Protein AF-A0A961YAM9-F1 (afdb_monomer_lite)

Sequence (123 aa):
ELQGRLPIRVELRALTEEDFRRILTDTEASLIKQYVALMGTEEVTLDFTDDAIAEIAAIAVAVNSSVENIGARRLQTVMERVLDDISFEGPDKAGETLTIDAAYVRKHVGDLAENADLSRYIL

Radius of gyration: 17.15 Å; chains: 1; bounding box: 54×30×39 Å

Foldseek 3Di:
DVVVVCPDDDDDDADDLVNLLCQQPVDPCHPVNVVQVVLVVLQEGEAEDSQLSSLLSVLLVLLCVLENPPGSVSSVLLVCQLCVVVVVCSNVQHNYYDYRHSVSSCVRCVVQSVDNVSSNVRD

Secondary structure (DSSP, 8-state):
-GGGG------PPPPPHHHHHHHHHTSTT-HHHHHHHHHGGGTPEEEE-HHHHHHHHHHHHHHHHHT---GGGHHHHHHHHHHHHHHHHGGGGTT-EEEE-HHHHHHHHHHHHH-HHHHHHH-

Structure (mmCIF, N/CA/C/O backbone):
data_AF-A0A961YAM9-F1
#
_entry.id   AF-A0A961YAM9-F1
#
loop_
_atom_site.group_PDB
_atom_site.id
_atom_site.type_symbol
_atom_site.label_atom_id
_atom_site.label_alt_id
_atom_site.label_comp_id
_atom_site.label_asym_id
_atom_site.label_entity_id
_atom_site.label_seq_id
_atom_site.pdbx_PDB_ins_code
_atom_site.Cartn_x
_atom_site.Cartn_y
_atom_site.Cartn_z
_atom_site.occupancy
_atom_site.B_iso_or_equiv
_atom_site.auth_seq_id
_atom_site.auth_comp_id
_atom_site.auth_asym_id
_atom_site.auth_atom_id
_atom_site.pdbx_PDB_model_num
ATOM 1 N N . GLU A 1 1 ? 39.208 -1.464 -18.817 1.00 75.06 1 GLU A N 1
ATOM 2 C CA . GLU A 1 1 ? 39.457 -2.241 -17.577 1.00 75.06 1 GLU A CA 1
ATOM 3 C C . GLU A 1 1 ? 38.180 -2.644 -16.826 1.00 75.06 1 GLU A C 1
ATOM 5 O O . GLU A 1 1 ? 38.074 -3.805 -16.453 1.00 75.06 1 GLU A O 1
ATOM 10 N N . LEU A 1 2 ? 37.192 -1.755 -16.637 1.00 78.94 2 LEU A N 1
ATOM 11 C CA . LEU A 1 2 ? 35.970 -2.040 -15.855 1.00 78.94 2 LEU A CA 1
ATOM 12 C C . LEU A 1 2 ? 35.071 -3.156 -16.436 1.00 78.94 2 LEU A C 1
ATOM 14 O O . LEU A 1 2 ? 34.548 -3.978 -15.691 1.00 78.94 2 LEU A O 1
ATOM 18 N N . GLN A 1 3 ? 34.932 -3.225 -17.766 1.00 75.19 3 GLN A N 1
ATOM 19 C CA . GLN A 1 3 ? 34.054 -4.203 -18.433 1.00 75.19 3 GLN A CA 1
ATOM 20 C C . GLN A 1 3 ? 34.477 -5.665 -18.206 1.00 75.19 3 GLN A C 1
ATOM 22 O O . GLN A 1 3 ? 33.618 -6.536 -18.129 1.00 75.19 3 GLN A O 1
ATOM 27 N N . GLY A 1 4 ? 35.779 -5.939 -18.054 1.00 85.00 4 GLY A N 1
ATOM 28 C CA . GLY A 1 4 ? 36.290 -7.289 -17.778 1.00 85.00 4 GLY A CA 1
ATOM 29 C C . GLY A 1 4 ? 36.118 -7.734 -16.322 1.00 85.00 4 GLY A C 1
ATOM 30 O O . GLY A 1 4 ? 36.279 -8.912 -16.025 1.00 85.00 4 GLY A O 1
ATOM 31 N N . ARG A 1 5 ? 35.785 -6.805 -15.413 1.00 94.75 5 ARG A N 1
ATOM 32 C CA . ARG A 1 5 ? 35.568 -7.075 -13.980 1.00 94.75 5 ARG A CA 1
ATOM 33 C C . ARG A 1 5 ? 34.095 -7.312 -13.625 1.00 94.75 5 ARG A C 1
ATOM 35 O O . ARG A 1 5 ? 33.805 -7.628 -12.478 1.00 94.75 5 ARG A O 1
ATOM 42 N N . LEU A 1 6 ? 33.185 -7.192 -14.596 1.00 92.62 6 LEU A N 1
ATOM 43 C CA . LEU A 1 6 ? 31.745 -7.441 -14.446 1.00 92.62 6 LEU A CA 1
ATOM 44 C C . LEU A 1 6 ? 31.297 -8.573 -15.398 1.00 92.62 6 LEU A C 1
ATOM 46 O O . LEU A 1 6 ? 30.607 -8.313 -16.387 1.00 92.62 6 LEU A O 1
ATOM 50 N N . PRO A 1 7 ? 31.737 -9.827 -15.159 1.00 92.00 7 PRO A N 1
ATOM 51 C CA . PRO A 1 7 ? 31.502 -10.945 -16.076 1.00 92.00 7 PRO A CA 1
ATOM 52 C C . PRO A 1 7 ? 30.058 -11.463 -16.056 1.00 92.00 7 PRO A C 1
ATOM 54 O O . PRO A 1 7 ? 29.599 -12.023 -17.048 1.00 92.00 7 PRO A O 1
ATOM 57 N N . ILE A 1 8 ? 29.337 -11.277 -14.949 1.00 92.81 8 ILE A N 1
ATOM 58 C CA . ILE A 1 8 ? 27.933 -11.675 -14.821 1.00 92.81 8 ILE A CA 1
ATOM 59 C C . ILE A 1 8 ? 27.062 -10.477 -15.183 1.00 92.81 8 ILE A C 1
ATOM 61 O O . ILE A 1 8 ? 27.237 -9.386 -14.641 1.00 92.81 8 ILE A O 1
ATOM 65 N N . ARG A 1 9 ? 26.114 -10.696 -16.093 1.00 92.62 9 ARG A N 1
ATOM 66 C CA . ARG A 1 9 ? 25.117 -9.706 -16.501 1.00 92.62 9 ARG A CA 1
ATOM 67 C C . ARG A 1 9 ? 23.734 -10.283 -16.280 1.00 92.62 9 ARG A C 1
ATOM 69 O O . ARG A 1 9 ? 23.485 -11.438 -16.611 1.00 92.62 9 ARG A O 1
ATOM 76 N N . VAL A 1 10 ? 22.855 -9.463 -15.732 1.00 94.75 10 VAL A N 1
ATOM 77 C CA . VAL A 1 10 ? 21.441 -9.772 -15.573 1.00 94.75 10 VAL A CA 1
ATOM 78 C C . VAL A 1 10 ? 20.660 -8.502 -15.857 1.00 94.75 10 VAL A C 1
ATOM 80 O O . VAL A 1 10 ? 21.104 -7.405 -15.520 1.00 94.75 10 VAL A O 1
ATOM 83 N N . GLU A 1 11 ? 19.512 -8.663 -16.493 1.00 94.69 11 GLU A N 1
ATOM 84 C CA . GLU A 1 11 ? 18.565 -7.587 -16.738 1.00 94.69 11 GLU A CA 1
ATOM 85 C C . GLU A 1 11 ? 17.321 -7.856 -15.898 1.00 94.69 11 GLU A C 1
ATOM 87 O O . GLU A 1 11 ? 16.839 -8.988 -15.824 1.00 94.69 11 GLU A O 1
ATOM 92 N N . LEU A 1 12 ? 16.827 -6.821 -15.224 1.00 95.75 12 LEU A N 1
ATOM 93 C CA . LEU A 1 12 ? 15.604 -6.910 -14.442 1.00 95.75 12 LEU A CA 1
ATOM 94 C C . LEU A 1 12 ? 14.439 -6.460 -15.316 1.00 95.75 12 LEU A C 1
ATOM 96 O O . LEU A 1 12 ? 14.506 -5.419 -15.970 1.00 95.75 12 LEU A O 1
ATOM 100 N N . ARG A 1 13 ? 13.357 -7.240 -15.308 1.00 94.94 13 ARG A N 1
ATOM 101 C CA . ARG A 1 13 ? 12.106 -6.839 -15.954 1.00 94.94 13 ARG A CA 1
ATOM 102 C C . ARG A 1 13 ? 11.420 -5.732 -15.154 1.00 94.94 13 ARG A C 1
ATOM 104 O O . ARG A 1 13 ? 11.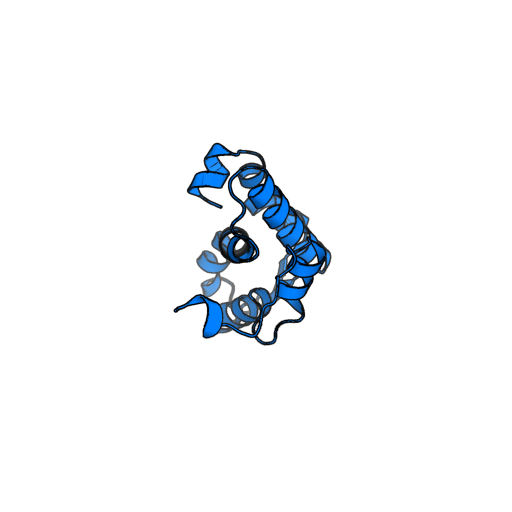555 -5.669 -13.932 1.00 94.94 13 ARG A O 1
ATOM 111 N N . ALA A 1 14 ? 10.632 -4.913 -15.844 1.00 93.94 14 ALA A N 1
ATOM 112 C CA . ALA A 1 14 ? 9.717 -3.993 -15.185 1.00 93.94 14 ALA A CA 1
ATOM 113 C C . ALA A 1 14 ? 8.680 -4.760 -14.345 1.00 93.94 14 ALA A C 1
ATOM 115 O O . ALA A 1 14 ? 8.319 -5.905 -14.649 1.00 93.94 14 ALA A O 1
ATOM 116 N N . LEU A 1 15 ? 8.224 -4.108 -13.280 1.00 96.56 15 LEU A N 1
ATOM 117 C CA . LEU A 1 15 ? 7.174 -4.615 -12.408 1.00 96.56 15 LEU A CA 1
ATOM 118 C C . LEU A 1 15 ? 5.803 -4.383 -13.051 1.00 96.56 15 LEU A C 1
ATOM 120 O O . LEU A 1 15 ? 5.551 -3.328 -13.629 1.00 96.56 15 LEU A O 1
ATOM 124 N N . THR A 1 16 ? 4.936 -5.377 -12.928 1.00 95.81 16 THR A N 1
ATOM 125 C CA . THR A 1 16 ? 3.525 -5.335 -13.323 1.00 95.81 16 THR A CA 1
ATOM 126 C C . THR A 1 16 ? 2.645 -4.999 -12.119 1.00 95.81 16 THR A C 1
ATOM 128 O O . THR A 1 16 ? 3.099 -5.072 -10.979 1.00 95.81 16 THR A O 1
ATOM 131 N N . GLU A 1 17 ? 1.374 -4.673 -12.344 1.00 95.62 17 GLU A N 1
ATOM 132 C CA . GLU A 1 17 ? 0.403 -4.449 -11.260 1.00 95.62 17 GLU A CA 1
ATOM 133 C C . GLU A 1 17 ? 0.270 -5.664 -10.326 1.00 95.62 17 GLU A C 1
ATOM 135 O O . GLU A 1 17 ? 0.240 -5.527 -9.104 1.00 95.62 17 GLU A O 1
ATOM 140 N N . GLU A 1 18 ? 0.299 -6.874 -10.886 1.00 96.56 18 GLU A N 1
ATOM 141 C CA . GLU A 1 18 ? 0.304 -8.110 -10.102 1.00 96.56 18 GLU A CA 1
ATOM 142 C C . GLU A 1 18 ? 1.551 -8.210 -9.211 1.00 96.56 18 GLU A C 1
ATOM 144 O O . GLU A 1 18 ? 1.456 -8.604 -8.049 1.00 96.56 18 GLU A O 1
ATOM 149 N N . ASP A 1 19 ? 2.719 -7.785 -9.705 1.00 97.56 19 ASP A N 1
ATOM 150 C CA . ASP A 1 19 ? 3.921 -7.736 -8.870 1.00 97.56 19 ASP A CA 1
ATOM 151 C C . ASP A 1 19 ? 3.762 -6.739 -7.712 1.00 97.56 19 ASP A C 1
ATOM 153 O O . ASP A 1 19 ? 4.238 -7.017 -6.614 1.00 97.56 19 ASP A O 1
ATOM 157 N N . PHE A 1 20 ? 3.069 -5.612 -7.910 1.00 97.88 20 PHE A N 1
ATOM 158 C CA . PHE A 1 20 ? 2.785 -4.650 -6.835 1.00 97.88 20 PHE A CA 1
ATOM 159 C C . PHE A 1 20 ? 1.874 -5.261 -5.764 1.00 97.88 20 PHE A C 1
ATOM 161 O O . PHE A 1 20 ? 2.186 -5.156 -4.576 1.00 97.88 20 PHE A O 1
ATOM 168 N N . ARG A 1 21 ? 0.806 -5.968 -6.163 1.00 97.44 21 ARG A N 1
ATOM 169 C CA . ARG A 1 21 ? -0.057 -6.706 -5.221 1.00 97.44 21 ARG A CA 1
ATOM 170 C C . ARG A 1 21 ? 0.744 -7.716 -4.402 1.00 97.44 21 ARG A C 1
ATOM 172 O O . ARG A 1 21 ? 0.603 -7.768 -3.181 1.00 97.44 21 ARG A O 1
ATOM 179 N N . ARG A 1 22 ? 1.632 -8.475 -5.050 1.00 97.00 22 ARG A N 1
ATOM 180 C CA . ARG A 1 22 ? 2.512 -9.445 -4.379 1.00 97.00 22 ARG A CA 1
ATOM 181 C C . ARG A 1 22 ? 3.516 -8.780 -3.443 1.00 97.00 22 ARG A C 1
ATOM 183 O O . ARG A 1 22 ? 3.754 -9.281 -2.350 1.00 97.00 22 ARG A O 1
ATOM 190 N N . ILE A 1 23 ? 4.073 -7.626 -3.812 1.00 97.06 23 ILE A N 1
ATOM 191 C CA . ILE A 1 23 ? 4.952 -6.847 -2.926 1.00 97.06 23 ILE A CA 1
ATOM 192 C C . ILE A 1 23 ? 4.222 -6.464 -1.627 1.00 97.06 23 ILE A C 1
ATOM 194 O O . ILE A 1 23 ? 4.815 -6.557 -0.550 1.00 97.06 23 ILE A O 1
ATOM 198 N N . LEU A 1 24 ? 2.937 -6.104 -1.708 1.00 96.62 24 LEU A N 1
ATOM 199 C CA . LEU A 1 24 ? 2.105 -5.754 -0.552 1.00 96.62 24 LEU A CA 1
ATOM 200 C C . LEU A 1 24 ? 1.707 -6.952 0.334 1.00 96.62 24 LEU A C 1
ATOM 202 O O . LEU A 1 24 ? 1.362 -6.740 1.496 1.00 96.62 24 LEU A O 1
ATOM 206 N N . THR A 1 25 ? 1.780 -8.192 -0.158 1.00 93.88 25 THR A N 1
ATOM 207 C CA . THR A 1 25 ? 1.177 -9.373 0.503 1.00 93.88 25 THR A CA 1
ATOM 208 C C . THR A 1 25 ? 2.168 -10.503 0.785 1.00 93.88 25 THR A C 1
ATOM 210 O O . THR A 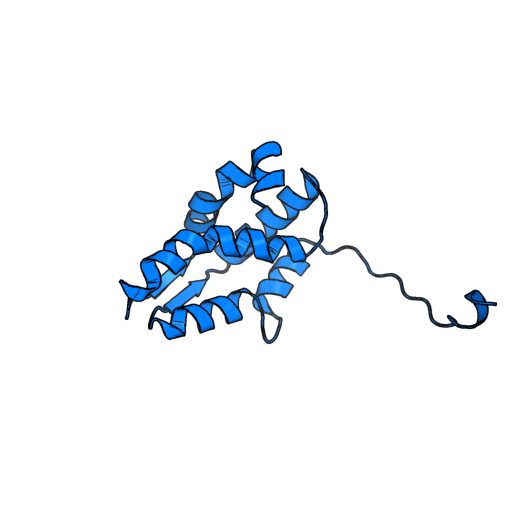1 25 ? 2.297 -10.948 1.929 1.00 93.88 25 THR A O 1
ATOM 213 N N . ASP A 1 26 ? 2.909 -10.935 -0.233 1.00 93.56 26 ASP A N 1
ATOM 214 C CA . ASP A 1 26 ? 3.790 -12.108 -0.189 1.00 93.56 26 ASP A CA 1
ATOM 215 C C . ASP A 1 26 ? 5.100 -11.842 0.563 1.00 93.56 26 ASP A C 1
ATOM 217 O O . ASP A 1 26 ? 5.776 -12.775 1.000 1.00 93.56 26 ASP A O 1
ATOM 221 N N . THR A 1 27 ? 5.501 -10.576 0.702 1.00 93.44 27 THR A N 1
ATOM 222 C CA . THR A 1 27 ? 6.771 -10.230 1.351 1.00 93.44 27 THR A CA 1
ATOM 223 C C . THR A 1 27 ? 6.677 -10.407 2.871 1.00 93.44 27 THR A C 1
ATOM 225 O O . THR A 1 27 ? 5.637 -10.159 3.488 1.00 93.44 27 THR A O 1
ATOM 228 N N . GLU A 1 28 ? 7.759 -10.887 3.495 1.00 90.31 28 GLU A N 1
ATOM 229 C CA . GLU A 1 28 ? 7.785 -11.230 4.928 1.00 90.31 28 GLU A CA 1
ATOM 230 C C . GLU A 1 28 ? 7.389 -10.034 5.806 1.00 90.31 28 GLU A C 1
ATOM 232 O O . GLU A 1 28 ? 6.501 -10.158 6.646 1.00 90.31 28 GLU A O 1
ATOM 237 N N . ALA A 1 29 ? 7.960 -8.864 5.514 1.00 91.88 29 ALA A N 1
ATOM 238 C CA . ALA A 1 29 ? 7.646 -7.585 6.141 1.00 91.88 29 ALA A CA 1
ATOM 239 C C . ALA A 1 29 ? 7.058 -6.608 5.109 1.00 91.88 29 ALA A C 1
ATOM 241 O O . ALA A 1 29 ? 7.639 -5.560 4.828 1.00 91.88 29 ALA A O 1
ATOM 242 N N . SER A 1 30 ? 5.930 -6.968 4.495 1.00 96.25 30 SER A N 1
ATOM 243 C CA . SER A 1 30 ? 5.240 -6.089 3.544 1.00 96.25 30 SER A CA 1
ATOM 244 C C . SER A 1 30 ? 4.764 -4.787 4.191 1.00 96.25 30 SER A C 1
ATOM 246 O O . SER A 1 30 ? 4.596 -4.725 5.407 1.00 96.25 30 SER A O 1
ATOM 248 N N . LEU A 1 31 ? 4.507 -3.749 3.385 1.00 95.25 31 LEU A N 1
ATOM 249 C CA . LEU A 1 31 ? 3.984 -2.474 3.899 1.00 95.25 31 LEU A CA 1
ATOM 250 C C . LEU A 1 31 ? 2.685 -2.672 4.687 1.00 95.25 31 LEU A C 1
ATOM 252 O O . LEU A 1 31 ? 2.548 -2.126 5.773 1.00 95.25 31 LEU A O 1
ATOM 256 N N . ILE A 1 32 ? 1.773 -3.516 4.195 1.00 96.00 32 ILE A N 1
ATOM 257 C CA . ILE A 1 32 ? 0.532 -3.846 4.908 1.00 96.00 32 ILE A CA 1
ATOM 258 C C . ILE A 1 32 ? 0.839 -4.446 6.278 1.00 96.00 32 ILE A C 1
ATOM 260 O O . ILE A 1 32 ? 0.329 -3.962 7.283 1.00 96.00 32 ILE A O 1
ATOM 264 N N . LYS A 1 33 ? 1.716 -5.456 6.346 1.00 96.56 33 LYS A N 1
ATOM 265 C CA . LYS A 1 33 ? 2.089 -6.086 7.622 1.00 96.56 33 LYS A CA 1
ATOM 266 C C . LYS A 1 33 ? 2.739 -5.091 8.581 1.00 96.56 33 LYS A C 1
ATOM 268 O O . LYS A 1 33 ? 2.469 -5.145 9.776 1.00 96.56 33 LYS A O 1
ATOM 273 N N . GLN A 1 34 ? 3.567 -4.183 8.064 1.00 96.31 34 GLN A N 1
ATOM 274 C CA . GLN A 1 34 ? 4.180 -3.119 8.856 1.00 96.31 34 GLN A CA 1
ATOM 275 C C . GLN A 1 34 ? 3.123 -2.174 9.441 1.00 96.31 34 GLN A C 1
ATOM 277 O O . GLN A 1 34 ? 3.166 -1.915 10.637 1.00 96.31 34 GLN A O 1
ATOM 282 N N . TYR A 1 35 ? 2.150 -1.715 8.647 1.00 96.00 35 TYR A N 1
ATOM 283 C CA . TYR A 1 35 ? 1.090 -0.823 9.133 1.00 96.00 35 TYR A CA 1
ATOM 284 C C . TYR A 1 35 ? 0.108 -1.506 10.082 1.00 96.00 35 TYR A C 1
ATOM 286 O O . TYR A 1 35 ? -0.282 -0.904 11.076 1.00 96.00 35 TYR A O 1
ATOM 294 N N . VAL A 1 36 ? -0.254 -2.766 9.828 1.00 96.06 36 VAL A N 1
ATOM 295 C CA . VAL A 1 36 ? -1.058 -3.567 10.765 1.00 96.06 36 VAL A CA 1
ATOM 296 C C . VAL A 1 36 ? -0.337 -3.678 12.112 1.00 96.06 36 VAL A C 1
ATOM 298 O O . VAL A 1 36 ? -0.947 -3.468 13.155 1.00 96.06 36 VAL A O 1
ATOM 301 N N . ALA A 1 37 ? 0.970 -3.962 12.103 1.00 96.38 37 ALA A N 1
ATOM 302 C CA . ALA A 1 37 ? 1.761 -4.047 13.328 1.00 96.38 37 ALA A CA 1
ATOM 303 C C . ALA A 1 37 ? 1.924 -2.688 14.026 1.00 96.38 37 ALA A C 1
ATOM 305 O O . ALA A 1 37 ? 1.867 -2.633 15.252 1.00 96.38 37 ALA A O 1
ATOM 306 N N . LEU A 1 38 ? 2.113 -1.608 13.260 1.00 95.75 38 LEU A N 1
ATOM 307 C CA . LEU A 1 38 ? 2.246 -0.253 13.788 1.00 95.75 38 LEU A CA 1
ATOM 308 C C . LEU A 1 38 ? 0.947 0.208 14.452 1.00 95.75 38 LEU A C 1
ATOM 310 O O . LEU A 1 38 ? 0.977 0.621 15.598 1.00 95.75 38 LEU A O 1
ATOM 314 N N . MET A 1 39 ? -0.202 0.065 13.791 1.00 96.06 39 MET A N 1
ATOM 315 C CA . MET A 1 39 ? -1.492 0.412 14.402 1.00 96.06 39 MET A CA 1
ATOM 316 C C . MET A 1 39 ? -1.835 -0.483 15.596 1.00 96.06 39 MET A C 1
ATOM 318 O O . MET A 1 39 ? -2.466 -0.031 16.550 1.00 96.06 39 MET A O 1
ATOM 322 N N . GLY A 1 40 ? -1.348 -1.725 15.592 1.00 96.19 40 GLY A N 1
ATOM 323 C CA . GLY A 1 40 ? -1.461 -2.621 16.735 1.00 96.19 40 GLY A CA 1
ATOM 324 C C . GLY A 1 40 ? -0.796 -2.091 18.011 1.00 96.19 40 GLY A C 1
ATOM 325 O O . GLY A 1 40 ? -1.191 -2.515 19.095 1.00 96.19 40 GLY A O 1
ATOM 326 N N . THR A 1 41 ? 0.163 -1.156 17.930 1.00 95.56 41 THR A N 1
ATOM 327 C CA . THR A 1 41 ? 0.734 -0.519 19.134 1.00 95.56 41 THR A CA 1
ATOM 328 C C . THR A 1 41 ? -0.249 0.418 19.829 1.00 95.56 41 THR A C 1
ATOM 330 O O . THR A 1 41 ? -0.123 0.618 21.032 1.00 95.56 41 THR A O 1
ATOM 333 N N . GLU A 1 42 ? -1.235 0.931 19.093 1.00 95.12 42 GLU A N 1
ATOM 334 C CA . GLU A 1 42 ? -2.344 1.755 19.592 1.00 95.12 42 GLU A CA 1
ATOM 335 C C . GLU A 1 42 ? -3.601 0.911 19.889 1.00 95.12 42 GLU A C 1
ATOM 337 O O . GLU A 1 42 ? -4.698 1.437 20.034 1.00 95.12 42 GLU A O 1
ATOM 342 N N . GLU A 1 43 ? -3.467 -0.421 19.936 1.00 95.69 43 GLU A N 1
ATOM 343 C CA . GLU A 1 43 ? -4.578 -1.372 20.098 1.00 95.69 43 GLU A CA 1
ATOM 344 C C . GLU A 1 43 ? -5.642 -1.288 18.981 1.00 95.69 43 GLU A C 1
ATOM 346 O O . GLU A 1 43 ? -6.779 -1.724 19.168 1.00 95.69 43 GLU A O 1
ATOM 351 N N . VAL A 1 44 ? -5.279 -0.777 17.797 1.00 96.88 44 VAL A N 1
ATOM 352 C CA . VAL A 1 44 ? -6.150 -0.714 16.611 1.00 96.88 44 VAL A CA 1
ATOM 353 C C . VAL A 1 44 ? -5.826 -1.864 15.659 1.00 96.88 44 VAL A C 1
ATOM 355 O O . VAL A 1 44 ? -4.680 -2.059 15.256 1.00 96.88 44 VAL A O 1
ATOM 358 N N . THR A 1 45 ? -6.846 -2.616 15.241 1.00 96.94 45 THR A N 1
ATOM 359 C CA . THR A 1 45 ? -6.687 -3.676 14.232 1.00 96.94 45 THR A CA 1
ATOM 360 C C . THR A 1 45 ? -7.026 -3.138 12.846 1.00 96.94 45 THR A C 1
ATOM 362 O O . THR A 1 45 ? -8.149 -2.703 12.615 1.00 96.94 45 THR A O 1
ATOM 365 N N . LEU A 1 46 ? -6.084 -3.196 11.902 1.00 97.12 46 LEU A N 1
ATOM 366 C CA . LEU A 1 46 ? -6.367 -2.935 10.487 1.00 97.12 46 LEU A CA 1
ATOM 367 C C . LEU A 1 46 ? -6.668 -4.242 9.753 1.00 97.12 46 LEU A C 1
ATOM 369 O O . LEU A 1 46 ? -5.885 -5.189 9.835 1.00 97.12 46 LEU A O 1
ATOM 373 N N . ASP A 1 47 ? -7.757 -4.264 8.991 1.00 97.25 47 ASP A N 1
ATOM 374 C CA . ASP A 1 47 ? -8.148 -5.390 8.144 1.00 97.25 47 ASP A CA 1
ATOM 375 C C . ASP A 1 47 ? -8.197 -4.952 6.676 1.00 97.25 47 ASP A C 1
ATOM 377 O O . ASP A 1 47 ? -9.080 -4.201 6.270 1.00 97.25 47 ASP A O 1
ATOM 381 N N . PHE A 1 48 ? -7.218 -5.381 5.879 1.00 97.88 48 PHE A N 1
ATOM 382 C CA . PHE A 1 48 ? -7.154 -5.052 4.456 1.00 97.88 48 PHE A CA 1
ATOM 383 C C . PHE A 1 48 ? -7.844 -6.130 3.635 1.00 97.88 48 PHE A C 1
ATOM 385 O O . PHE A 1 48 ? -7.407 -7.279 3.593 1.00 97.88 48 PHE A O 1
ATOM 392 N N . THR A 1 49 ? -8.877 -5.720 2.916 1.00 98.25 49 THR A N 1
ATOM 393 C CA . THR A 1 49 ? -9.565 -6.571 1.946 1.00 98.25 49 THR A CA 1
ATOM 394 C C . THR A 1 49 ? -8.737 -6.752 0.668 1.00 98.25 49 THR A C 1
ATOM 396 O O . THR A 1 49 ? -7.932 -5.895 0.293 1.00 98.25 49 THR A O 1
ATOM 399 N N . ASP A 1 50 ? -8.952 -7.857 -0.049 1.00 97.69 50 ASP A N 1
ATOM 400 C CA . ASP A 1 50 ? -8.232 -8.138 -1.298 1.00 97.69 50 ASP A CA 1
ATOM 401 C C . ASP A 1 50 ? -8.447 -7.055 -2.372 1.00 97.69 50 ASP A C 1
ATOM 403 O O . ASP A 1 50 ? -7.532 -6.762 -3.152 1.00 97.69 50 ASP A O 1
ATOM 407 N N . ASP A 1 51 ? -9.636 -6.448 -2.415 1.00 98.00 51 ASP A N 1
ATOM 408 C CA . ASP A 1 51 ? -9.963 -5.359 -3.334 1.00 98.00 51 ASP A CA 1
ATOM 409 C C . ASP A 1 51 ? -9.281 -4.046 -2.942 1.00 98.00 51 ASP A C 1
ATOM 411 O O . ASP A 1 51 ? -8.830 -3.332 -3.836 1.00 98.00 51 ASP A O 1
ATOM 415 N N . ALA A 1 52 ? -9.093 -3.753 -1.650 1.00 97.94 52 ALA A N 1
ATOM 416 C CA . ALA A 1 52 ? -8.262 -2.619 -1.240 1.00 97.94 52 ALA A CA 1
ATOM 417 C C . ALA A 1 52 ? -6.814 -2.772 -1.716 1.00 97.94 52 ALA A C 1
ATOM 419 O O . ALA A 1 52 ? -6.225 -1.826 -2.238 1.00 97.94 52 ALA A O 1
ATOM 420 N N . ILE A 1 53 ? -6.239 -3.970 -1.579 1.00 97.81 53 ILE A N 1
ATOM 421 C CA . ILE A 1 53 ? -4.862 -4.255 -2.012 1.00 97.81 53 ILE A CA 1
ATOM 422 C C . ILE A 1 53 ? -4.727 -4.100 -3.529 1.00 97.81 53 ILE A C 1
ATOM 424 O O . ILE A 1 53 ? -3.735 -3.547 -4.012 1.00 97.81 53 ILE A O 1
ATOM 428 N N . ALA A 1 54 ? -5.721 -4.577 -4.283 1.00 97.69 54 ALA A N 1
ATOM 429 C CA . ALA A 1 54 ? -5.775 -4.379 -5.726 1.00 97.69 54 ALA A CA 1
ATOM 430 C C . ALA A 1 54 ? -5.873 -2.888 -6.089 1.00 97.69 54 ALA A C 1
ATOM 432 O O . ALA A 1 54 ? -5.109 -2.423 -6.930 1.00 97.69 54 ALA A O 1
ATOM 433 N N . GLU A 1 55 ? -6.733 -2.127 -5.410 1.00 97.50 55 GLU A N 1
ATOM 434 C CA . GLU A 1 55 ? -6.911 -0.694 -5.655 1.00 97.50 55 GLU A CA 1
ATOM 435 C C . GLU A 1 55 ? -5.626 0.104 -5.366 1.00 97.50 55 GLU A C 1
ATOM 437 O O . GLU A 1 55 ? -5.210 0.927 -6.179 1.00 97.50 55 GLU A O 1
ATOM 442 N N . ILE A 1 56 ? -4.935 -0.182 -4.255 1.00 97.25 56 ILE A N 1
ATOM 443 C CA . ILE A 1 56 ? -3.648 0.449 -3.909 1.00 97.25 56 ILE A CA 1
ATOM 444 C C . ILE A 1 56 ? -2.605 0.186 -5.005 1.00 97.25 56 ILE A C 1
ATOM 446 O O . ILE A 1 56 ? -1.892 1.102 -5.428 1.00 97.25 56 ILE A O 1
ATOM 450 N N . ALA A 1 57 ? -2.509 -1.060 -5.479 1.00 97.31 57 ALA A N 1
ATOM 451 C CA . ALA A 1 57 ? -1.586 -1.428 -6.547 1.00 97.31 57 ALA A CA 1
ATOM 452 C C . ALA A 1 57 ? -1.927 -0.717 -7.868 1.00 97.31 57 ALA A C 1
ATOM 454 O O . ALA A 1 57 ? -1.029 -0.165 -8.509 1.00 97.31 57 ALA A O 1
ATOM 455 N N . ALA A 1 58 ? -3.208 -0.678 -8.240 1.00 96.31 58 ALA A N 1
ATOM 456 C CA . ALA A 1 58 ? -3.688 -0.013 -9.447 1.00 96.31 58 ALA A CA 1
ATOM 457 C C . ALA A 1 58 ? -3.390 1.495 -9.427 1.00 96.31 58 ALA A C 1
ATOM 459 O O . ALA A 1 58 ? -2.828 2.024 -10.389 1.00 96.31 58 ALA A O 1
ATOM 460 N N . ILE A 1 59 ? -3.666 2.178 -8.310 1.00 95.19 59 ILE A N 1
ATOM 461 C CA . ILE A 1 59 ? -3.354 3.605 -8.135 1.00 95.19 59 ILE A CA 1
ATOM 462 C C . ILE A 1 59 ? -1.847 3.849 -8.270 1.00 95.19 59 ILE A C 1
ATOM 464 O O . ILE A 1 59 ? -1.427 4.748 -9.000 1.00 95.19 59 ILE A O 1
ATOM 468 N N . ALA A 1 60 ? -1.009 3.030 -7.630 1.00 95.75 60 ALA A N 1
ATOM 469 C CA . ALA A 1 60 ? 0.440 3.187 -7.719 1.00 95.75 60 ALA A CA 1
ATOM 470 C C . ALA A 1 60 ? 0.966 3.017 -9.160 1.00 95.75 60 ALA A C 1
ATOM 472 O O . ALA A 1 60 ? 1.857 3.752 -9.595 1.00 95.75 60 ALA A O 1
ATOM 473 N N . VAL A 1 61 ? 0.406 2.079 -9.930 1.00 95.38 61 VAL A N 1
ATOM 474 C CA . VAL A 1 61 ? 0.740 1.900 -11.353 1.00 95.38 61 VAL A CA 1
ATOM 475 C C . VAL A 1 61 ? 0.249 3.080 -12.197 1.00 95.38 61 VAL A C 1
ATOM 477 O O . VAL A 1 61 ? 0.991 3.561 -13.061 1.00 95.38 61 VAL A O 1
ATOM 480 N N . ALA A 1 62 ? -0.958 3.580 -11.930 1.00 93.38 62 ALA A N 1
ATOM 481 C CA . ALA A 1 62 ? -1.531 4.725 -12.630 1.00 93.38 62 ALA A CA 1
ATOM 482 C C . ALA A 1 62 ? -0.677 5.988 -12.432 1.00 93.38 62 ALA A C 1
ATOM 484 O O . ALA A 1 62 ? -0.275 6.608 -13.416 1.00 93.38 62 ALA A O 1
ATOM 485 N N . VAL A 1 63 ? -0.297 6.307 -11.190 1.00 92.88 63 VAL A N 1
ATOM 486 C CA . VAL A 1 63 ? 0.551 7.471 -10.870 1.00 92.88 63 VAL A CA 1
ATOM 487 C C . VAL A 1 63 ? 1.952 7.337 -11.474 1.00 92.88 63 VAL A C 1
ATOM 489 O O . VAL A 1 63 ? 2.497 8.296 -12.022 1.00 92.88 63 VAL A O 1
ATOM 492 N N . ASN A 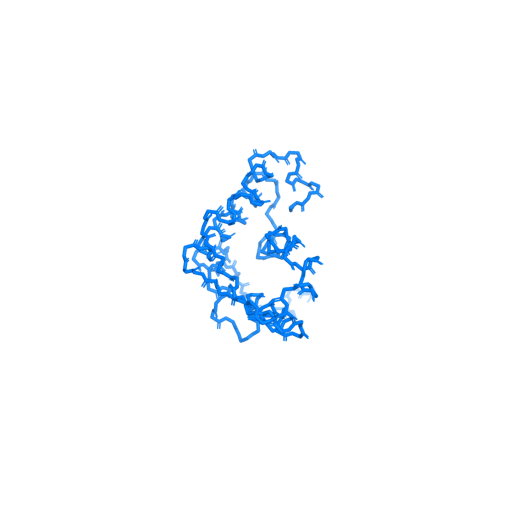1 64 ? 2.539 6.136 -11.448 1.00 93.94 64 ASN A N 1
ATOM 493 C CA . ASN A 1 64 ? 3.814 5.880 -12.126 1.00 93.94 64 ASN A CA 1
ATOM 494 C C . ASN A 1 64 ? 3.734 6.108 -13.645 1.00 93.94 64 ASN A C 1
ATOM 496 O O . ASN A 1 64 ? 4.747 6.431 -14.264 1.00 93.94 64 ASN A O 1
ATOM 500 N N . SER A 1 65 ? 2.552 5.930 -14.239 1.00 91.12 65 SER A N 1
ATOM 501 C CA . SER A 1 65 ? 2.319 6.126 -15.672 1.00 91.12 65 SER A CA 1
ATOM 502 C C . SER A 1 65 ? 2.012 7.582 -16.036 1.00 91.12 65 SER A C 1
ATOM 504 O O . SER A 1 65 ? 2.333 8.001 -17.147 1.00 91.12 65 SER A O 1
ATOM 506 N N . SER A 1 66 ? 1.398 8.352 -15.132 1.00 88.31 66 SER A N 1
ATOM 507 C CA . SER A 1 66 ? 0.986 9.741 -15.379 1.00 88.31 66 SER A CA 1
ATOM 508 C C . SER A 1 66 ? 2.024 10.789 -14.966 1.00 88.31 66 SER A C 1
ATOM 510 O O . SER A 1 66 ? 2.041 11.872 -15.551 1.00 88.31 66 SER A O 1
ATOM 512 N N . VAL A 1 6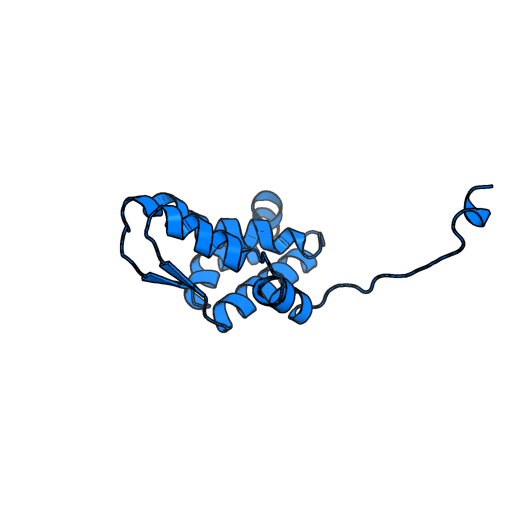7 ? 2.894 10.486 -13.995 1.00 88.75 67 VAL A N 1
ATOM 513 C CA . VAL A 1 67 ? 3.879 11.438 -13.451 1.00 88.75 67 VAL A CA 1
ATOM 514 C C . VAL A 1 67 ? 5.313 10.992 -13.740 1.00 88.75 67 VAL A C 1
ATOM 516 O O . VAL A 1 67 ? 5.931 11.423 -14.711 1.00 88.75 67 VAL A O 1
ATOM 519 N N . GLU A 1 68 ? 5.863 10.136 -12.881 1.00 90.38 68 GLU A N 1
ATOM 520 C CA . GLU A 1 68 ? 7.220 9.607 -12.975 1.00 90.38 68 GLU A CA 1
ATOM 521 C C . GLU A 1 68 ? 7.213 8.178 -12.443 1.00 90.38 68 GLU A C 1
ATOM 523 O O . GLU A 1 68 ? 6.691 7.906 -11.358 1.00 90.38 68 GLU A O 1
ATOM 528 N N . ASN A 1 69 ? 7.806 7.252 -13.193 1.00 93.00 69 ASN A N 1
ATOM 529 C CA . ASN A 1 69 ? 7.872 5.864 -12.770 1.00 93.00 69 ASN A CA 1
ATOM 530 C C . ASN A 1 69 ? 9.032 5.655 -11.789 1.00 93.00 69 ASN A C 1
ATOM 532 O O . ASN A 1 69 ? 10.183 5.489 -12.195 1.00 93.00 69 ASN A O 1
ATOM 536 N N . ILE A 1 70 ? 8.706 5.602 -10.498 1.00 95.56 70 ILE A N 1
ATOM 537 C CA . ILE A 1 70 ? 9.657 5.295 -9.416 1.00 95.56 70 ILE A CA 1
ATOM 538 C C . ILE A 1 70 ? 9.573 3.825 -8.962 1.00 95.56 70 ILE A C 1
ATOM 540 O O . ILE A 1 70 ? 10.139 3.438 -7.933 1.00 95.56 70 ILE A O 1
ATOM 544 N N . GLY A 1 71 ? 8.856 2.992 -9.723 1.00 96.12 71 GLY A N 1
ATOM 545 C CA . GLY A 1 71 ? 8.622 1.584 -9.431 1.00 96.12 71 GLY A CA 1
ATOM 546 C C . GLY A 1 71 ? 7.825 1.369 -8.144 1.00 96.12 71 GLY A C 1
ATOM 547 O O . GLY A 1 71 ? 6.941 2.152 -7.794 1.00 96.12 71 GLY A O 1
ATOM 548 N N . ALA A 1 72 ? 8.154 0.295 -7.421 1.00 96.62 72 ALA A N 1
ATOM 549 C CA . ALA A 1 72 ? 7.461 -0.113 -6.196 1.00 96.62 72 ALA A CA 1
ATOM 550 C C . ALA A 1 72 ? 7.531 0.915 -5.053 1.00 96.62 72 ALA A C 1
ATOM 552 O O . ALA A 1 72 ? 6.731 0.833 -4.126 1.00 96.62 72 ALA A O 1
ATOM 553 N N . ARG A 1 73 ? 8.443 1.899 -5.108 1.00 96.50 73 ARG A N 1
ATOM 554 C CA . ARG A 1 73 ? 8.525 2.968 -4.096 1.00 96.50 73 ARG A CA 1
ATOM 555 C C . ARG A 1 73 ? 7.231 3.773 -3.996 1.00 96.50 73 ARG A C 1
ATOM 557 O O . ARG A 1 73 ? 6.898 4.223 -2.910 1.00 96.50 73 ARG A O 1
ATOM 564 N N . ARG A 1 74 ? 6.469 3.867 -5.092 1.00 96.38 74 ARG A N 1
ATOM 565 C CA . ARG A 1 74 ? 5.156 4.527 -5.130 1.00 96.38 74 ARG A CA 1
ATOM 566 C C . ARG A 1 74 ? 4.151 3.937 -4.137 1.00 96.38 74 ARG A C 1
ATOM 568 O O . ARG A 1 74 ? 3.269 4.641 -3.670 1.00 96.38 74 ARG A O 1
ATOM 575 N N . LEU A 1 75 ? 4.293 2.659 -3.778 1.00 97.06 75 LEU A N 1
ATOM 576 C CA . LEU A 1 75 ? 3.426 2.032 -2.780 1.00 97.06 75 LEU A CA 1
ATOM 577 C C . LEU A 1 75 ? 3.543 2.699 -1.403 1.00 97.06 75 LEU A C 1
ATOM 579 O O . LEU A 1 75 ? 2.575 2.674 -0.658 1.00 97.06 75 LEU A O 1
ATOM 583 N N . GLN A 1 76 ? 4.693 3.292 -1.061 1.00 95.81 76 GLN A N 1
ATOM 584 C CA . GLN A 1 76 ? 4.890 3.937 0.242 1.00 95.81 76 GLN A CA 1
ATOM 585 C C . GLN A 1 76 ? 4.018 5.183 0.381 1.00 95.81 76 GLN A C 1
ATOM 587 O O . GLN A 1 76 ? 3.197 5.244 1.287 1.00 95.81 76 GLN A O 1
ATOM 592 N N . THR A 1 77 ? 4.132 6.121 -0.557 1.00 95.00 77 THR A N 1
ATOM 593 C CA . THR A 1 77 ? 3.380 7.385 -0.537 1.00 95.00 77 THR A CA 1
ATOM 594 C C . THR A 1 77 ? 1.876 7.163 -0.683 1.00 95.00 77 THR A C 1
ATOM 596 O O . THR A 1 77 ? 1.084 7.814 -0.006 1.00 95.00 77 THR A O 1
ATOM 599 N N . VAL A 1 78 ? 1.461 6.190 -1.505 1.00 95.81 78 VAL A N 1
ATOM 600 C CA . VAL A 1 78 ? 0.046 5.802 -1.605 1.00 95.81 78 VAL A CA 1
ATOM 601 C C . VAL A 1 78 ? -0.462 5.242 -0.273 1.00 95.81 78 VAL A C 1
ATOM 603 O O . VAL A 1 78 ? -1.507 5.680 0.197 1.00 95.81 78 VAL A O 1
ATOM 606 N N . MET A 1 79 ? 0.265 4.315 0.361 1.00 95.50 79 MET A N 1
ATOM 607 C CA . MET A 1 79 ? -0.134 3.741 1.656 1.00 95.50 79 MET A CA 1
ATOM 608 C C . MET A 1 79 ? -0.180 4.788 2.772 1.00 95.50 79 MET A C 1
ATOM 610 O O . MET A 1 79 ? -1.152 4.813 3.524 1.00 95.50 79 MET A O 1
ATOM 614 N N . GLU A 1 80 ? 0.831 5.659 2.859 1.00 94.38 80 GLU A N 1
ATOM 615 C CA . GLU A 1 80 ? 0.856 6.779 3.808 1.00 94.38 80 GLU A CA 1
ATOM 616 C C . GLU A 1 80 ? -0.395 7.636 3.650 1.00 94.38 80 GLU A C 1
ATOM 618 O O . GLU A 1 80 ? -1.076 7.917 4.631 1.00 94.38 80 GLU A O 1
ATOM 623 N N . ARG A 1 81 ? -0.763 7.974 2.409 1.00 94.25 81 ARG A N 1
ATOM 624 C CA . ARG A 1 81 ? -1.943 8.798 2.162 1.00 94.25 81 ARG A CA 1
ATOM 625 C C . ARG A 1 81 ? -3.263 8.090 2.476 1.00 94.25 81 ARG A C 1
ATOM 627 O O . ARG A 1 81 ? -4.184 8.745 2.952 1.00 94.25 81 ARG A O 1
ATOM 634 N N . VAL A 1 82 ? -3.373 6.783 2.220 1.00 95.38 82 VAL A N 1
ATOM 635 C CA . VAL A 1 82 ? -4.564 5.992 2.596 1.00 95.38 82 VAL A CA 1
ATOM 636 C C . VAL A 1 82 ? -4.762 5.994 4.114 1.00 95.38 82 VAL A C 1
ATOM 638 O O . VAL A 1 82 ? -5.895 6.076 4.586 1.00 95.38 82 VAL A O 1
ATOM 641 N N . LEU A 1 83 ? -3.676 5.880 4.878 1.00 94.81 83 LEU A N 1
ATOM 642 C CA . LEU A 1 83 ? -3.729 5.667 6.324 1.00 94.81 83 LEU A CA 1
ATOM 643 C C . LEU A 1 83 ? -3.550 6.935 7.163 1.00 94.81 83 LEU A C 1
ATOM 645 O O . LEU A 1 83 ? -3.652 6.836 8.380 1.00 94.81 83 LEU A O 1
ATOM 649 N N . ASP A 1 84 ? -3.314 8.089 6.543 1.00 93.38 84 ASP A N 1
ATOM 650 C CA . ASP A 1 84 ? -3.041 9.376 7.199 1.00 93.38 84 ASP A CA 1
ATOM 651 C C . ASP A 1 84 ? -4.048 9.687 8.325 1.00 93.38 84 ASP A C 1
ATOM 653 O O . ASP A 1 84 ? -3.675 9.801 9.494 1.00 93.38 84 ASP A O 1
ATOM 657 N N . ASP A 1 85 ? -5.343 9.683 7.996 1.00 90.19 85 ASP A N 1
ATOM 658 C CA . ASP A 1 85 ? -6.418 9.987 8.948 1.00 90.19 85 ASP A CA 1
ATOM 659 C C . ASP A 1 85 ? -6.489 8.950 10.087 1.00 90.19 85 ASP A C 1
ATOM 661 O O . ASP A 1 85 ? -6.575 9.306 11.262 1.00 90.19 85 ASP A O 1
ATOM 665 N N . ILE A 1 86 ? -6.386 7.654 9.765 1.00 91.00 86 ILE A N 1
ATOM 666 C CA . ILE A 1 86 ? -6.423 6.572 10.766 1.00 91.00 86 ILE A CA 1
ATOM 667 C C . ILE A 1 86 ? -5.204 6.625 11.684 1.00 91.00 86 ILE A C 1
ATOM 669 O O . ILE A 1 86 ? -5.328 6.380 12.881 1.00 91.00 86 ILE A O 1
ATOM 673 N N . SER A 1 87 ? -4.029 6.937 11.143 1.00 90.25 87 SER A N 1
ATOM 674 C CA . SER A 1 87 ? -2.806 7.053 11.930 1.00 90.25 87 SER A CA 1
ATOM 675 C C . SER A 1 87 ? -2.872 8.238 12.889 1.00 90.25 87 SER A C 1
ATOM 677 O O . SER A 1 87 ? -2.274 8.171 13.961 1.00 90.25 87 SER A O 1
ATOM 679 N N . PHE A 1 88 ? -3.580 9.309 12.521 1.00 91.81 88 PHE A N 1
ATOM 680 C CA . PHE A 1 88 ? -3.811 10.455 13.394 1.00 91.81 88 PHE A CA 1
ATOM 681 C C . PHE A 1 88 ? -4.839 10.148 14.492 1.00 91.81 88 PHE A C 1
ATOM 683 O O . PHE A 1 88 ? -4.616 10.481 15.653 1.00 91.81 88 PHE A O 1
ATOM 690 N N . GLU A 1 89 ? -5.944 9.486 14.140 1.00 90.94 89 GLU A N 1
ATOM 691 C CA . GLU A 1 89 ? -7.023 9.123 15.072 1.00 90.94 89 GLU A CA 1
ATOM 692 C C . GLU A 1 89 ? -6.723 7.865 15.907 1.00 90.94 89 GLU A C 1
ATOM 694 O O . GLU A 1 89 ? -7.474 7.544 16.826 1.00 90.94 89 GLU A O 1
ATOM 699 N N . GLY A 1 90 ? -5.644 7.141 15.597 1.00 89.81 90 GLY A N 1
ATOM 700 C CA . GLY A 1 90 ? -5.292 5.845 16.185 1.00 89.81 90 GLY A CA 1
ATOM 701 C C . GLY A 1 90 ? -5.420 5.770 17.711 1.00 89.81 90 GLY A C 1
ATOM 702 O O . GLY A 1 90 ? -6.131 4.884 18.190 1.00 89.81 90 GLY A O 1
ATOM 703 N N . PRO A 1 91 ? -4.830 6.708 18.478 1.00 89.94 91 PRO A N 1
ATOM 704 C CA . PRO A 1 91 ? -4.904 6.694 19.941 1.00 89.94 91 PRO A CA 1
ATOM 705 C C . PRO A 1 91 ? -6.330 6.765 20.510 1.00 89.94 91 PRO A C 1
ATOM 707 O O . PRO A 1 91 ? -6.583 6.268 21.606 1.00 89.94 91 PRO A O 1
ATOM 710 N N . ASP A 1 92 ? -7.273 7.361 19.774 1.00 93.25 92 ASP A N 1
ATOM 711 C CA . ASP A 1 92 ? -8.674 7.505 20.192 1.00 93.25 92 ASP A CA 1
ATOM 712 C C . ASP A 1 92 ? -9.544 6.297 19.788 1.00 93.25 92 ASP A C 1
ATOM 714 O O . ASP A 1 92 ? -10.721 6.235 20.147 1.00 93.25 92 ASP A O 1
ATOM 718 N N . LYS A 1 93 ? -8.978 5.328 19.052 1.00 92.00 93 LYS A N 1
ATOM 719 C CA . LYS A 1 93 ? -9.676 4.167 18.468 1.00 92.00 93 LYS A CA 1
ATOM 720 C C . LYS A 1 93 ? -9.254 2.823 19.067 1.00 92.00 93 LYS A C 1
ATOM 722 O O . LYS A 1 93 ? -9.517 1.772 18.479 1.00 92.00 93 LYS A O 1
ATOM 727 N N . ALA A 1 94 ? -8.600 2.835 20.226 1.00 93.31 94 ALA A N 1
ATOM 728 C CA . ALA A 1 94 ? -8.133 1.627 20.901 1.00 93.31 94 ALA A CA 1
ATOM 729 C C . ALA A 1 94 ? -9.253 0.575 21.048 1.00 93.31 94 ALA A C 1
ATOM 731 O O . ALA A 1 94 ? -10.347 0.854 21.546 1.00 93.31 94 ALA A O 1
ATOM 732 N N . GLY A 1 95 ? -8.977 -0.653 20.606 1.00 93.38 95 GLY A N 1
ATOM 733 C CA . GLY A 1 95 ? -9.920 -1.772 20.600 1.00 93.38 95 GLY A CA 1
ATOM 734 C C . GLY A 1 95 ? -10.822 -1.862 19.362 1.00 93.38 95 GLY A C 1
ATOM 735 O O . GLY A 1 95 ? -11.586 -2.825 19.250 1.00 93.38 95 GLY A O 1
ATOM 736 N N . GLU A 1 96 ? -10.750 -0.914 18.423 1.00 95.75 96 GLU A N 1
ATOM 737 C CA . GLU A 1 96 ? -11.503 -0.970 17.166 1.00 95.75 96 GLU A CA 1
ATOM 738 C C . GLU A 1 96 ? -10.813 -1.840 16.101 1.00 95.75 96 GLU A C 1
ATOM 740 O O . GLU A 1 96 ? -9.590 -1.998 16.053 1.00 95.75 96 GLU A O 1
ATOM 745 N N . THR A 1 97 ? -11.627 -2.395 15.199 1.00 96.50 97 THR A N 1
ATOM 746 C CA . THR A 1 97 ? -11.164 -2.995 13.942 1.00 96.50 97 THR A CA 1
ATOM 747 C C . THR A 1 97 ? -11.625 -2.128 12.782 1.00 96.50 97 THR A C 1
ATOM 749 O O . THR A 1 97 ? -12.822 -1.896 12.617 1.00 96.50 97 THR A O 1
ATOM 752 N N . LEU A 1 98 ? -10.674 -1.661 11.980 1.00 95.44 98 LEU A N 1
ATOM 753 C CA . LEU A 1 98 ? -10.913 -0.814 10.822 1.00 95.44 98 LEU A CA 1
ATOM 754 C C . LEU A 1 98 ? -10.680 -1.623 9.552 1.00 95.44 98 LEU A C 1
ATOM 756 O O . LEU A 1 98 ? -9.549 -1.990 9.228 1.00 95.44 98 LEU A O 1
ATOM 760 N N . THR A 1 99 ? -11.763 -1.891 8.831 1.00 97.06 99 THR A N 1
ATOM 761 C CA . THR A 1 99 ? -11.697 -2.536 7.522 1.00 97.06 99 THR A CA 1
ATOM 762 C C . THR A 1 99 ? -11.360 -1.507 6.448 1.00 97.06 99 THR A C 1
ATOM 764 O O . THR A 1 99 ? -12.064 -0.512 6.276 1.00 97.06 99 THR A O 1
ATOM 767 N N . ILE A 1 100 ? -10.290 -1.775 5.709 1.00 97.69 100 ILE A N 1
ATOM 768 C CA . ILE A 1 100 ? -9.851 -1.009 4.550 1.00 97.69 100 ILE A CA 1
ATOM 769 C C . ILE A 1 100 ? -10.336 -1.747 3.301 1.00 97.69 100 ILE A C 1
ATOM 771 O O . ILE A 1 100 ? -9.841 -2.830 2.971 1.00 97.69 100 ILE A O 1
ATOM 775 N N . ASP A 1 101 ? -11.324 -1.163 2.623 1.00 98.06 101 ASP A N 1
ATOM 776 C CA . ASP A 1 101 ? -11.887 -1.637 1.354 1.00 98.06 101 ASP A CA 1
ATOM 777 C C . ASP A 1 101 ? -11.506 -0.736 0.167 1.00 98.06 101 ASP A C 1
ATOM 779 O O . ASP A 1 101 ? -10.913 0.337 0.336 1.00 98.06 101 ASP A O 1
ATOM 783 N N . ALA A 1 102 ? -11.812 -1.160 -1.063 1.00 97.62 102 ALA A N 1
ATOM 784 C CA . ALA A 1 102 ? -11.501 -0.348 -2.241 1.00 97.62 102 ALA A CA 1
ATOM 785 C C . ALA A 1 102 ? -12.213 1.020 -2.228 1.00 97.62 102 ALA A C 1
ATOM 787 O O . ALA A 1 102 ? -11.704 1.995 -2.787 1.00 97.62 102 ALA A O 1
ATOM 788 N N . ALA A 1 103 ? -13.389 1.125 -1.598 1.00 96.88 103 ALA A N 1
ATOM 789 C CA . ALA A 1 103 ? -14.102 2.395 -1.478 1.00 96.88 103 ALA A CA 1
ATOM 790 C C . ALA A 1 103 ? -13.364 3.362 -0.542 1.00 96.88 103 ALA A C 1
ATOM 792 O O . ALA A 1 103 ? -13.223 4.542 -0.871 1.00 96.88 103 ALA A O 1
ATOM 793 N N . TYR A 1 104 ? -12.837 2.858 0.573 1.00 96.56 104 TYR A N 1
ATOM 794 C CA . TYR A 1 104 ? -11.985 3.597 1.489 1.00 96.56 104 TYR A CA 1
ATOM 795 C C . TYR A 1 104 ? -10.726 4.088 0.769 1.00 96.56 104 TYR A C 1
ATOM 797 O O . TYR A 1 104 ? -10.435 5.281 0.807 1.00 96.56 104 TYR A O 1
ATOM 805 N N . VAL A 1 105 ? -10.017 3.221 0.042 1.00 96.62 105 VAL A N 1
ATOM 806 C CA . VAL A 1 105 ? -8.805 3.611 -0.704 1.00 96.62 105 VAL A CA 1
ATOM 807 C C . VAL A 1 105 ? -9.103 4.738 -1.703 1.00 96.62 105 VAL A C 1
ATOM 809 O O . VAL A 1 105 ? -8.430 5.772 -1.692 1.00 96.62 105 VAL A O 1
ATOM 812 N N . ARG A 1 106 ? -10.159 4.593 -2.517 1.00 94.38 106 ARG A N 1
ATOM 813 C CA . ARG A 1 106 ? -10.566 5.623 -3.488 1.00 94.38 106 ARG A CA 1
ATOM 814 C C . ARG A 1 106 ? -10.935 6.944 -2.834 1.00 94.38 106 ARG A C 1
ATOM 816 O O . ARG A 1 106 ? -10.562 7.991 -3.348 1.00 94.38 106 ARG A O 1
ATOM 823 N N . LYS A 1 107 ? -11.629 6.912 -1.696 1.00 93.81 107 LYS A N 1
ATOM 824 C CA . LYS A 1 107 ? -12.013 8.130 -0.975 1.00 93.81 107 LYS A CA 1
ATOM 825 C C . LYS A 1 107 ? -10.796 8.962 -0.547 1.00 93.81 107 LYS A C 1
ATOM 827 O O . LYS A 1 107 ? -10.878 10.184 -0.570 1.00 93.81 107 LYS A O 1
ATOM 832 N N . HIS A 1 108 ? -9.691 8.323 -0.159 1.00 91.44 108 HIS A N 1
ATOM 833 C CA . HIS A 1 108 ? -8.528 9.031 0.397 1.00 91.44 108 HIS A CA 1
ATOM 834 C C . HIS A 1 108 ? -7.468 9.391 -0.656 1.00 91.44 108 HIS A C 1
ATOM 836 O O . HIS A 1 108 ? -6.712 10.346 -0.455 1.00 91.44 108 HIS A O 1
ATOM 842 N N . VAL A 1 109 ? -7.413 8.667 -1.784 1.00 89.06 109 VAL A N 1
ATOM 843 C CA . VAL A 1 109 ? -6.353 8.841 -2.799 1.00 89.06 109 VAL A CA 1
ATOM 844 C C . VAL A 1 109 ? -6.876 9.088 -4.220 1.00 89.06 109 VAL A C 1
ATOM 846 O O . VAL A 1 109 ? -6.135 9.622 -5.040 1.00 89.06 109 VAL A O 1
ATOM 849 N N . GLY A 1 110 ? -8.136 8.769 -4.527 1.00 77.81 110 GLY A N 1
ATOM 850 C CA . GLY A 1 110 ? -8.693 8.822 -5.887 1.00 77.81 110 GLY A CA 1
ATOM 851 C C . GLY A 1 110 ? -8.525 10.185 -6.562 1.00 77.81 110 GLY A C 1
ATOM 852 O O . GLY A 1 110 ? -7.855 10.284 -7.587 1.00 77.81 110 GLY A O 1
ATOM 853 N N . ASP A 1 111 ? -9.026 11.250 -5.933 1.00 80.12 111 ASP A N 1
ATOM 854 C CA . ASP A 1 111 ? -8.952 12.613 -6.484 1.00 80.12 111 ASP A CA 1
ATOM 855 C C . ASP A 1 111 ? -7.502 13.111 -6.657 1.00 80.12 111 ASP A C 1
ATOM 857 O O . ASP A 1 111 ? -7.195 13.892 -7.560 1.00 80.12 111 ASP A O 1
ATOM 861 N N . LEU A 1 112 ? -6.587 12.655 -5.792 1.00 81.06 112 LEU A N 1
ATOM 862 C CA . LEU A 1 112 ? -5.167 13.012 -5.855 1.00 81.06 112 LEU A CA 1
ATOM 863 C C . LEU A 1 112 ? -4.476 12.324 -7.032 1.00 81.06 112 LEU A C 1
ATOM 865 O O . LEU A 1 112 ? -3.668 12.956 -7.712 1.00 81.06 112 LEU A O 1
ATOM 869 N N . ALA A 1 113 ? -4.811 11.056 -7.276 1.00 79.50 113 ALA A N 1
ATOM 870 C CA . ALA A 1 113 ? -4.253 10.250 -8.354 1.00 79.50 113 ALA A CA 1
ATOM 871 C C . ALA A 1 113 ? -4.718 10.713 -9.746 1.00 79.50 113 ALA A C 1
ATOM 873 O O . ALA A 1 113 ? -3.970 10.592 -10.717 1.00 79.50 113 ALA A O 1
ATOM 874 N N . GLU A 1 114 ? -5.929 11.270 -9.856 1.00 82.12 114 GLU A N 1
ATOM 875 C CA . GLU A 1 114 ? -6.453 11.809 -11.120 1.00 82.12 114 GLU A CA 1
ATOM 876 C C . GLU A 1 114 ? -5.802 13.144 -11.522 1.00 82.12 114 GLU A C 1
ATOM 878 O O . GLU A 1 114 ? -5.739 13.482 -12.707 1.00 82.12 114 GLU A O 1
ATOM 883 N N . ASN A 1 115 ? -5.276 13.904 -10.558 1.00 86.38 115 ASN A N 1
ATOM 884 C CA . ASN A 1 115 ? -4.632 15.187 -10.811 1.00 86.38 115 ASN A CA 1
ATOM 885 C C . ASN A 1 115 ? -3.103 15.047 -10.845 1.00 86.38 115 ASN A C 1
ATOM 887 O O . ASN A 1 115 ? -2.454 14.928 -9.808 1.00 86.38 115 ASN A O 1
ATOM 891 N N . ALA A 1 116 ? -2.517 15.133 -12.041 1.00 80.00 116 ALA A N 1
ATOM 892 C CA . ALA A 1 116 ? -1.076 14.970 -12.245 1.00 80.00 116 ALA A CA 1
ATOM 893 C C . ALA A 1 116 ? -0.215 15.982 -11.463 1.00 80.00 116 ALA A C 1
ATOM 895 O O . ALA A 1 116 ? 0.856 15.618 -10.973 1.00 80.00 116 ALA A O 1
ATOM 896 N N . ASP A 1 117 ? -0.676 17.228 -11.311 1.00 82.25 117 ASP A N 1
ATOM 897 C CA . ASP A 1 117 ? 0.057 18.242 -10.550 1.00 82.25 117 ASP A CA 1
ATOM 898 C C . ASP A 1 117 ? 0.035 17.912 -9.055 1.00 82.25 117 ASP A C 1
ATOM 900 O O . ASP A 1 117 ? 1.087 17.903 -8.421 1.00 82.25 117 ASP A O 1
ATOM 904 N N . LEU A 1 118 ? -1.130 17.569 -8.493 1.00 81.88 118 LEU A N 1
ATOM 905 C CA . LEU A 1 118 ? -1.233 17.171 -7.082 1.00 81.88 118 LEU A CA 1
ATOM 906 C C . LEU A 1 118 ? -0.462 15.881 -6.804 1.00 81.88 118 LEU A C 1
ATOM 908 O O . LEU A 1 118 ? 0.310 15.828 -5.847 1.00 81.88 118 LEU A O 1
ATOM 912 N N . SER A 1 119 ? -0.610 14.881 -7.675 1.00 81.12 119 SER A N 1
ATOM 913 C CA . SER A 1 119 ? 0.148 13.634 -7.613 1.00 81.12 119 SER A CA 1
ATOM 914 C C . SER A 1 119 ? 1.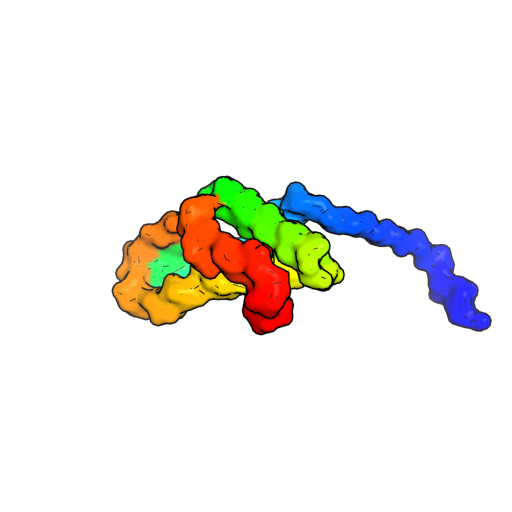647 13.901 -7.551 1.00 81.12 119 SER A C 1
ATOM 916 O O . SER A 1 119 ? 2.325 13.311 -6.733 1.00 81.12 119 SER A O 1
ATOM 918 N N . ARG A 1 120 ? 2.183 14.839 -8.339 1.00 82.81 120 ARG A N 1
ATOM 919 C CA . ARG A 1 120 ? 3.624 15.135 -8.341 1.00 82.81 120 ARG A CA 1
ATOM 920 C C . ARG A 1 120 ? 4.168 15.656 -7.007 1.00 82.81 120 ARG A C 1
ATOM 922 O O . ARG A 1 120 ? 5.356 15.483 -6.740 1.00 82.81 1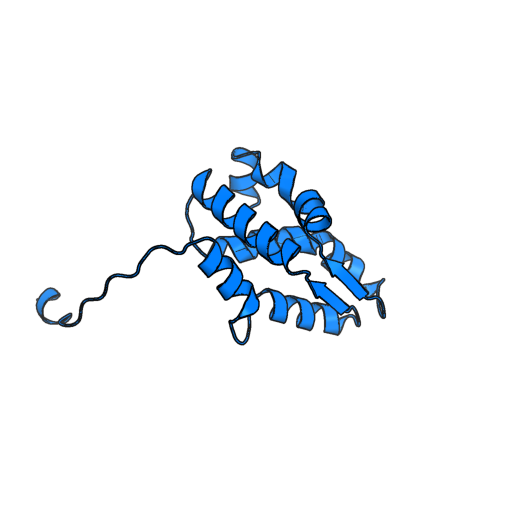20 ARG A O 1
ATOM 929 N N . TYR A 1 121 ? 3.344 16.333 -6.212 1.00 84.69 121 TYR A N 1
ATOM 930 C CA . TYR A 1 121 ? 3.764 16.914 -4.934 1.00 84.69 121 TYR A CA 1
ATOM 931 C C . TYR A 1 121 ? 3.398 16.054 -3.723 1.00 84.69 121 TYR A C 1
ATOM 933 O O . TYR A 1 121 ? 4.048 16.187 -2.689 1.00 84.69 121 TYR A O 1
ATOM 941 N N . ILE A 1 122 ? 2.362 15.218 -3.837 1.00 81.38 122 ILE A N 1
ATOM 942 C CA . ILE A 1 122 ? 1.778 14.475 -2.711 1.00 81.38 122 ILE A CA 1
ATOM 943 C C . ILE A 1 122 ? 2.019 12.964 -2.832 1.00 81.38 122 ILE A C 1
ATOM 945 O O . ILE A 1 122 ? 2.174 12.304 -1.808 1.00 81.38 122 ILE A O 1
ATOM 949 N N . LEU A 1 123 ? 2.049 12.414 -4.053 1.00 81.94 123 LEU A N 1
ATOM 950 C CA . LEU A 1 123 ? 2.078 10.972 -4.320 1.00 81.94 123 LEU A CA 1
ATOM 951 C C . LEU A 1 123 ? 3.366 10.500 -4.978 1.00 81.94 123 LEU A C 1
ATOM 953 O O . LEU A 1 123 ? 4.038 11.232 -5.738 1.00 81.94 123 LEU A O 1
#

pLDDT: mean 92.89, std 5.53, range [75.06, 98.25]